Protein AF-A0AAU4EWD1-F1 (afdb_monomer)

pLDDT: mean 80.78, std 15.94, range [33.31, 97.19]

Sequence (149 aa):
MTQPQQRRSLSKVDSGNLFRHPAKRTRTALTYLAVATMGTDAERAAYRRGVNRAHAQVHSAPDSPVTYDAIAAAPARRFHRFVTTGFLPPHFRAEMHLTWTSADQRRFDALLRGVGAVVRLSPGPLRRFPCNLCLWDLRRRLRTGRRPF

Mean predicted aligned error: 10.11 Å

Foldseek 3Di:
DDDDDPPDQDPVDPVQDCVNCVVLNVLLVLLLVLCVVPNDPVLNVQNVVLVVVVVVSGDDDPDGDDDDDPDDDPVVVVVVCLQVLLPDDPVVCVVVVPDDDPVSNVVNVVVVVVVVVCVVPDDPCRVCVSSVVSVVVSVVCVVVVHGSD

Radius of gyration: 20.28 Å; Cα contacts (8 Å, |Δi|>4): 70; chains: 1; bounding box: 45×32×56 Å

Secondary structure (DSSP, 8-state):
-----------S-GGG-TTT-HHHHHHHHHHHHHHHHH--HHHHHHHHHHHHHHHTT----TT--------SSHHHHHHHHHHHHHHS-HHHHHHTT----HHHHHHHHHHHHHHHHHHHHS-HHHHHHHHHHHHHHHHHHHHTT----

Structure (mmCIF, N/CA/C/O backbone):
data_AF-A0AAU4EWD1-F1
#
_entry.id   AF-A0AAU4EWD1-F1
#
loop_
_atom_site.group_PDB
_atom_site.id
_atom_site.type_symbol
_atom_site.label_atom_id
_atom_site.label_alt_id
_atom_site.label_comp_id
_atom_site.label_asym_id
_atom_site.label_entity_id
_atom_site.label_seq_id
_atom_site.pdbx_PDB_ins_code
_atom_site.Cartn_x
_atom_site.Cartn_y
_atom_site.Cartn_z
_atom_site.occupancy
_atom_site.B_iso_or_equiv
_atom_site.auth_seq_id
_atom_site.auth_comp_id
_atom_site.auth_asym_id
_atom_site.auth_atom_id
_atom_site.pdbx_PDB_model_num
ATOM 1 N N . MET A 1 1 ? -25.621 18.299 -33.287 1.00 33.72 1 MET A N 1
ATOM 2 C CA . MET A 1 1 ? -25.303 16.854 -33.234 1.00 33.72 1 MET A CA 1
ATOM 3 C C . MET A 1 1 ? -24.771 16.538 -31.847 1.00 33.72 1 MET A C 1
ATOM 5 O O . MET A 1 1 ? -23.720 17.027 -31.461 1.00 33.72 1 MET A O 1
ATOM 9 N N . THR A 1 2 ? -25.584 15.841 -31.066 1.00 39.09 2 THR A N 1
ATOM 10 C CA . THR A 1 2 ? -25.462 15.621 -29.621 1.00 39.09 2 THR A CA 1
ATOM 11 C C . THR A 1 2 ? -24.599 14.382 -29.375 1.00 39.09 2 THR A C 1
ATOM 13 O O . THR A 1 2 ? -25.032 13.280 -29.699 1.00 39.09 2 THR A O 1
ATOM 16 N N . GLN A 1 3 ? -23.379 14.528 -28.843 1.00 33.31 3 GLN A N 1
ATOM 17 C CA . GLN A 1 3 ? -22.598 13.370 -28.384 1.00 33.31 3 GLN A CA 1
ATOM 18 C C . GLN A 1 3 ? -23.013 12.970 -26.955 1.00 33.31 3 GLN A C 1
ATOM 20 O O . GLN A 1 3 ? -23.328 13.840 -26.139 1.00 33.31 3 GLN A O 1
ATOM 25 N N . PRO A 1 4 ? -23.078 11.662 -26.656 1.00 41.69 4 PRO A N 1
ATOM 26 C CA . PRO A 1 4 ? -23.921 11.125 -25.602 1.00 41.69 4 PRO A CA 1
ATOM 27 C C . PRO A 1 4 ? -23.280 11.211 -24.212 1.00 41.69 4 PRO A C 1
ATOM 29 O O . PRO A 1 4 ? -22.106 10.916 -24.011 1.00 41.69 4 PRO A O 1
ATOM 32 N N . GLN A 1 5 ? -24.133 11.579 -23.255 1.00 40.25 5 GLN A N 1
ATOM 33 C CA . GLN A 1 5 ? -24.067 11.343 -21.811 1.00 40.25 5 GLN A CA 1
ATOM 34 C C . GLN A 1 5 ? -22.997 10.334 -21.361 1.00 40.25 5 GLN A C 1
ATOM 36 O O . GLN A 1 5 ? -23.161 9.117 -21.455 1.00 40.25 5 GLN A O 1
ATOM 41 N N . GLN A 1 6 ? -21.937 10.873 -20.766 1.00 40.31 6 GLN A N 1
ATOM 42 C CA . GLN A 1 6 ? -20.916 10.161 -20.010 1.00 40.31 6 GLN A CA 1
ATOM 43 C C . GLN A 1 6 ? -21.565 9.500 -18.773 1.00 40.31 6 GLN A C 1
ATOM 45 O O . GLN A 1 6 ? -21.585 10.063 -17.675 1.00 40.31 6 GLN A O 1
ATOM 50 N N . ARG A 1 7 ? -22.159 8.310 -18.956 1.00 42.59 7 ARG A N 1
ATOM 51 C CA . ARG A 1 7 ? -22.724 7.474 -17.883 1.00 42.59 7 ARG A CA 1
ATOM 52 C C . ARG A 1 7 ? -21.594 7.008 -16.964 1.00 42.59 7 ARG A C 1
ATOM 54 O O . ARG A 1 7 ? -20.939 6.002 -17.209 1.00 42.59 7 ARG A O 1
ATOM 61 N N . ARG A 1 8 ? -21.361 7.784 -15.902 1.00 45.78 8 ARG A N 1
ATOM 62 C CA . ARG A 1 8 ? -20.494 7.442 -14.766 1.00 45.78 8 ARG A CA 1
ATOM 63 C C . ARG A 1 8 ? -20.860 6.047 -14.254 1.00 45.78 8 ARG A C 1
ATOM 65 O O . ARG A 1 8 ? -22.038 5.781 -14.037 1.00 45.78 8 ARG A O 1
ATOM 72 N N . SER A 1 9 ? -19.867 5.186 -14.050 1.00 44.47 9 SER A N 1
ATOM 73 C CA . SER A 1 9 ? -20.033 3.819 -13.545 1.00 44.47 9 SER A CA 1
ATOM 74 C C . SER A 1 9 ? -20.894 3.785 -12.270 1.00 44.47 9 SER A C 1
ATOM 76 O O . SER A 1 9 ? -20.494 4.225 -11.189 1.00 44.47 9 SER A O 1
ATOM 78 N N . LEU A 1 10 ? -22.131 3.302 -12.403 1.00 48.81 10 LEU A N 1
ATOM 79 C CA . LEU A 1 10 ? -23.102 3.231 -11.312 1.00 48.81 10 LEU A CA 1
ATOM 80 C C . LEU A 1 10 ? -22.820 1.988 -10.456 1.00 48.81 10 LEU A C 1
ATOM 82 O O . LEU A 1 10 ? -23.478 0.959 -10.583 1.00 48.81 10 LEU A O 1
ATOM 86 N N . SER A 1 11 ? -21.844 2.078 -9.548 1.00 54.06 11 SER A N 1
ATOM 87 C CA . SER A 1 11 ? -21.864 1.226 -8.352 1.00 54.06 11 SER A CA 1
ATOM 88 C C . SER A 1 11 ? -23.172 1.508 -7.608 1.00 54.06 11 SER A C 1
ATOM 90 O O . SER A 1 11 ? -23.405 2.652 -7.215 1.00 54.06 11 SER A O 1
ATOM 92 N N . LYS A 1 12 ? -24.011 0.484 -7.388 1.00 61.00 12 LYS A N 1
ATOM 93 C CA . LYS A 1 12 ? -25.276 0.609 -6.630 1.00 61.00 12 LYS A CA 1
ATOM 94 C C . LYS A 1 12 ? -25.067 1.167 -5.215 1.00 61.00 12 LYS A C 1
ATOM 96 O O . LYS A 1 12 ? -25.984 1.731 -4.628 1.00 61.00 12 LYS A O 1
ATOM 101 N N . VAL A 1 13 ? -23.854 1.038 -4.671 1.00 62.59 13 VAL A N 1
ATOM 102 C CA . VAL A 1 13 ? -23.484 1.544 -3.346 1.00 62.59 13 VAL A CA 1
ATOM 103 C C . VAL A 1 13 ? -22.702 2.849 -3.493 1.00 62.59 13 VAL A C 1
ATOM 105 O O . VAL A 1 13 ? -21.479 2.839 -3.659 1.00 62.59 13 VAL A O 1
ATOM 108 N N . ASP A 1 14 ? -23.402 3.982 -3.388 1.00 68.31 14 ASP A N 1
ATOM 109 C CA . ASP A 1 14 ? -22.794 5.319 -3.482 1.00 68.31 14 ASP A CA 1
ATOM 110 C C . ASP A 1 14 ? -21.770 5.554 -2.360 1.00 68.31 14 ASP A C 1
ATOM 112 O O . ASP A 1 14 ? -20.646 5.991 -2.594 1.00 68.31 14 ASP A O 1
ATOM 116 N N . SER A 1 15 ? -22.103 5.107 -1.142 1.00 71.44 15 SER A N 1
ATOM 117 C CA . SER A 1 15 ? -21.253 5.262 0.047 1.00 71.44 15 SER A CA 1
ATOM 118 C C . SER A 1 15 ? -19.919 4.493 -0.012 1.00 71.44 15 SER A C 1
ATOM 120 O O . SER A 1 15 ? -18.998 4.788 0.759 1.00 71.44 15 SER A O 1
ATOM 122 N N . GLY A 1 16 ? -19.829 3.503 -0.909 1.00 66.25 16 GLY A N 1
ATOM 123 C CA . GLY A 1 16 ? -18.647 2.692 -1.198 1.00 66.25 16 GLY A CA 1
ATOM 124 C C . GLY A 1 16 ? -17.883 3.161 -2.440 1.00 66.25 16 GLY A C 1
ATOM 125 O O . GLY A 1 16 ? -16.866 2.567 -2.803 1.00 66.25 16 GLY A O 1
ATOM 126 N N . ASN A 1 17 ? -18.328 4.226 -3.103 1.00 71.31 17 ASN A N 1
ATOM 127 C CA . ASN A 1 17 ? -17.658 4.742 -4.284 1.00 71.31 17 ASN A CA 1
ATOM 128 C C . ASN A 1 17 ? -16.363 5.481 -3.892 1.00 71.31 17 ASN A C 1
ATOM 130 O O . ASN A 1 17 ? -16.390 6.460 -3.143 1.00 71.31 17 ASN A O 1
ATOM 134 N N . LEU A 1 18 ? -15.219 5.006 -4.400 1.00 68.56 18 LEU A N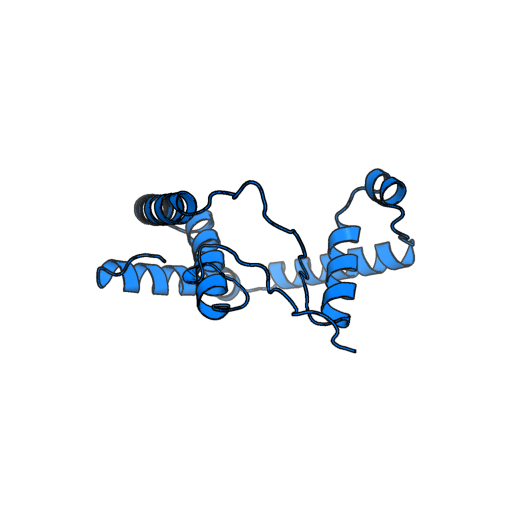 1
ATOM 135 C CA . LEU A 1 18 ? -13.901 5.603 -4.143 1.00 68.56 18 LEU A CA 1
ATOM 136 C C . LEU A 1 18 ? -13.815 7.051 -4.630 1.00 68.56 18 LEU A C 1
ATOM 138 O O . LEU A 1 18 ? -13.247 7.889 -3.937 1.00 68.56 18 LEU A O 1
ATOM 142 N N . PHE A 1 19 ? -14.411 7.351 -5.782 1.00 72.75 19 PHE A N 1
ATOM 143 C CA . PHE A 1 19 ? -14.328 8.673 -6.396 1.00 72.75 19 PHE A CA 1
ATOM 144 C C . PHE A 1 19 ? -15.216 9.705 -5.697 1.00 72.75 19 PHE A C 1
ATOM 146 O O . PHE A 1 19 ? -14.897 10.890 -5.718 1.00 72.75 19 PHE A O 1
ATOM 153 N N . ARG A 1 20 ? -16.307 9.274 -5.044 1.00 73.56 20 ARG A N 1
ATOM 154 C CA . ARG A 1 20 ? -17.174 10.178 -4.266 1.00 73.56 20 ARG A CA 1
ATOM 155 C C . ARG A 1 20 ? -16.733 10.345 -2.820 1.00 73.56 20 ARG A C 1
ATOM 157 O O . ARG A 1 20 ? -16.878 11.425 -2.256 1.00 73.56 20 ARG A O 1
ATOM 164 N N . HIS A 1 21 ? -16.180 9.297 -2.214 1.00 80.88 21 HIS A N 1
ATOM 165 C CA . HIS A 1 21 ? -15.781 9.317 -0.807 1.00 80.88 21 HIS A CA 1
ATOM 166 C C . HIS A 1 21 ? -14.320 8.893 -0.600 1.00 80.88 21 HIS A C 1
ATOM 168 O O . HIS A 1 21 ? -14.058 7.963 0.173 1.00 80.88 21 HIS A O 1
ATOM 174 N N . PRO A 1 22 ? -13.346 9.578 -1.231 1.00 78.56 22 PRO A N 1
ATOM 175 C CA . PRO A 1 22 ? -11.944 9.166 -1.205 1.00 78.56 22 PRO A CA 1
ATOM 176 C C . PRO A 1 22 ? -11.387 9.128 0.221 1.00 78.56 22 PRO A C 1
ATOM 178 O O . PRO A 1 22 ? -10.786 8.136 0.618 1.00 78.56 22 PRO A O 1
ATOM 181 N N . ALA A 1 23 ? -11.684 10.135 1.049 1.00 83.50 23 ALA A N 1
ATOM 182 C CA . ALA A 1 23 ? -11.232 10.171 2.441 1.00 83.50 23 ALA A CA 1
ATOM 183 C C . ALA A 1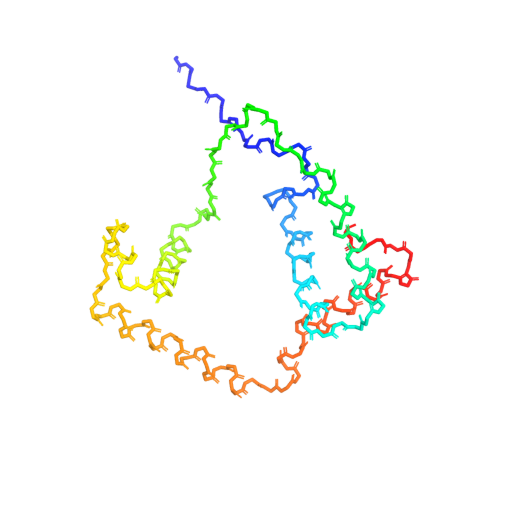 23 ? -11.787 9.002 3.277 1.00 83.50 23 ALA A C 1
ATOM 185 O O . ALA A 1 23 ? -11.044 8.334 4.001 1.00 83.50 23 ALA A O 1
ATOM 186 N N . LYS A 1 24 ? -13.092 8.706 3.148 1.00 81.62 24 LYS A N 1
ATOM 187 C CA . LYS A 1 24 ? -13.719 7.567 3.838 1.00 81.62 24 LYS A CA 1
ATOM 188 C C . LYS A 1 24 ? -13.076 6.256 3.392 1.00 81.62 24 LYS A C 1
ATOM 190 O O . LYS A 1 24 ? -12.771 5.420 4.239 1.00 81.62 24 LYS A O 1
ATOM 195 N N . ARG A 1 25 ? -12.861 6.091 2.084 1.00 84.06 25 ARG A N 1
ATOM 196 C CA . ARG A 1 25 ? -12.370 4.846 1.487 1.00 84.06 25 ARG A CA 1
ATOM 197 C C . ARG A 1 25 ? -10.906 4.590 1.817 1.00 84.06 25 ARG A C 1
ATOM 199 O O . ARG A 1 25 ? -10.603 3.492 2.283 1.00 84.06 25 ARG A O 1
ATOM 206 N N . THR A 1 26 ? -10.052 5.606 1.726 1.00 84.44 26 THR A N 1
ATOM 207 C CA . THR A 1 26 ? -8.656 5.539 2.179 1.00 84.44 26 THR A CA 1
ATOM 208 C C . THR A 1 26 ? -8.573 5.166 3.658 1.00 84.44 26 THR A C 1
ATOM 210 O O . THR A 1 26 ? -7.881 4.211 4.004 1.00 84.44 26 THR A O 1
ATOM 213 N N . ARG A 1 27 ? -9.352 5.823 4.534 1.00 88.56 27 ARG A N 1
ATOM 214 C CA . ARG A 1 27 ? -9.396 5.491 5.970 1.00 88.56 27 ARG A CA 1
ATOM 215 C C . ARG A 1 27 ? -9.769 4.029 6.206 1.00 88.56 27 ARG A C 1
ATOM 217 O O . ARG A 1 27 ? -9.081 3.338 6.951 1.00 88.56 27 ARG A O 1
ATOM 224 N N . THR A 1 28 ? -10.857 3.552 5.600 1.00 87.56 28 THR A N 1
ATOM 225 C CA . THR A 1 28 ? -11.339 2.179 5.828 1.00 87.56 28 THR A CA 1
ATOM 226 C C . THR A 1 28 ? -10.377 1.123 5.287 1.00 87.56 28 THR A C 1
ATOM 228 O O . THR A 1 28 ? -10.170 0.105 5.936 1.00 87.56 28 THR A O 1
ATOM 231 N N . ALA A 1 29 ? -9.731 1.378 4.146 1.00 87.25 29 ALA A N 1
ATOM 232 C CA . ALA A 1 29 ? -8.741 0.463 3.588 1.00 87.25 29 ALA A CA 1
ATOM 233 C C . ALA A 1 29 ? -7.481 0.386 4.467 1.00 87.25 29 ALA A C 1
ATOM 235 O O . ALA A 1 29 ? -7.050 -0.703 4.837 1.00 87.25 29 ALA A O 1
ATOM 236 N N . LEU A 1 30 ? -6.929 1.533 4.877 1.00 90.62 30 LEU A N 1
ATOM 237 C CA . LEU A 1 30 ? -5.754 1.568 5.753 1.00 90.62 30 LEU A CA 1
ATOM 238 C C . LEU A 1 30 ? -6.044 0.978 7.136 1.00 90.62 30 LEU A C 1
ATOM 240 O O . LEU A 1 30 ? -5.206 0.278 7.698 1.00 90.62 30 LEU A O 1
ATOM 244 N N . THR A 1 31 ? -7.250 1.197 7.662 1.00 89.38 31 THR A N 1
ATOM 245 C CA . THR A 1 31 ? -7.654 0.615 8.948 1.00 89.38 31 THR A CA 1
ATOM 246 C C . THR A 1 31 ? -7.790 -0.903 8.861 1.00 89.38 31 THR A C 1
ATOM 248 O O . THR A 1 31 ? -7.384 -1.587 9.795 1.00 89.38 31 THR A O 1
ATOM 251 N N . TYR A 1 32 ? -8.288 -1.450 7.744 1.00 89.75 32 TYR A N 1
ATOM 252 C CA . TYR A 1 32 ? -8.288 -2.899 7.523 1.00 89.75 32 TYR A CA 1
ATOM 253 C C . TYR A 1 32 ? -6.870 -3.477 7.616 1.00 89.75 32 TYR A C 1
ATOM 255 O O . TYR A 1 32 ? -6.644 -4.428 8.362 1.00 89.75 32 TYR A O 1
ATOM 263 N N . LEU A 1 33 ? -5.911 -2.862 6.915 1.00 91.38 33 LEU A N 1
ATOM 264 C CA . LEU A 1 33 ? -4.512 -3.292 6.937 1.00 91.38 33 LEU A CA 1
ATOM 265 C C . LEU A 1 33 ? -3.915 -3.196 8.345 1.00 91.38 33 LEU A C 1
ATOM 267 O O . LEU A 1 33 ? -3.305 -4.153 8.808 1.00 91.38 33 LEU A O 1
ATOM 271 N N . ALA A 1 34 ? -4.145 -2.087 9.053 1.00 91.88 34 ALA A N 1
ATOM 272 C CA . ALA A 1 34 ? -3.655 -1.895 10.416 1.00 91.88 34 ALA A CA 1
ATOM 273 C C . ALA A 1 34 ? -4.217 -2.933 11.406 1.00 91.88 34 ALA A C 1
ATOM 275 O O . ALA A 1 34 ? -3.494 -3.423 12.271 1.00 91.88 34 ALA A O 1
ATOM 276 N N . VAL A 1 35 ? -5.496 -3.300 11.279 1.00 91.81 35 VAL A N 1
ATOM 277 C CA . VAL A 1 35 ? -6.118 -4.345 12.110 1.00 91.81 35 VAL A CA 1
ATOM 278 C C . VAL A 1 35 ? -5.574 -5.731 11.760 1.00 91.81 35 VAL A C 1
ATOM 280 O O . VAL A 1 35 ? -5.323 -6.535 12.659 1.00 91.81 35 VAL A O 1
ATOM 283 N N . ALA A 1 36 ? -5.368 -6.016 10.473 1.00 90.31 36 ALA A N 1
ATOM 284 C CA . ALA A 1 36 ? -4.811 -7.288 10.028 1.00 90.31 36 ALA A CA 1
ATOM 285 C C . ALA A 1 36 ? -3.379 -7.496 10.550 1.00 90.31 36 ALA A C 1
ATOM 287 O O . ALA A 1 36 ? -3.053 -8.583 11.021 1.00 90.31 36 ALA A O 1
ATOM 288 N N . THR A 1 37 ? -2.550 -6.449 10.533 1.00 88.31 37 THR A N 1
ATOM 289 C CA . THR A 1 37 ? -1.141 -6.530 10.941 1.00 88.31 37 THR A CA 1
ATOM 290 C C . THR A 1 37 ? -0.930 -6.389 12.447 1.00 88.31 37 THR A C 1
ATOM 292 O O . THR A 1 37 ? -0.075 -7.073 13.001 1.00 88.31 37 THR A O 1
ATOM 295 N N . MET A 1 38 ? -1.685 -5.513 13.120 1.00 90.81 38 MET A N 1
ATOM 296 C CA . MET A 1 38 ? -1.396 -5.074 14.496 1.00 90.81 38 MET A CA 1
ATOM 297 C C . MET A 1 38 ? -2.617 -5.060 15.433 1.00 90.81 38 MET A C 1
ATOM 299 O O . MET A 1 38 ? -2.487 -4.658 16.589 1.00 90.81 38 MET A O 1
ATOM 303 N N . GLY A 1 39 ? -3.801 -5.457 14.961 1.00 88.75 39 GLY A N 1
ATOM 304 C CA . GLY A 1 39 ? -5.019 -5.474 15.774 1.00 88.75 39 GLY A CA 1
ATOM 305 C C . GLY A 1 39 ? -5.093 -6.660 16.739 1.00 88.75 39 GLY A C 1
ATOM 306 O O . GLY A 1 39 ? -4.537 -7.727 16.475 1.00 88.75 39 GLY A O 1
ATOM 307 N N . THR A 1 40 ? -5.832 -6.489 17.835 1.00 92.94 40 THR A N 1
ATOM 308 C CA . THR A 1 40 ? -6.199 -7.588 18.745 1.00 92.94 40 THR A CA 1
ATOM 309 C C . THR A 1 40 ? -7.256 -8.498 18.117 1.00 92.94 40 THR A C 1
ATOM 311 O O . THR A 1 40 ? -7.941 -8.113 17.166 1.00 92.94 40 THR A O 1
ATOM 314 N N . ASP A 1 41 ? -7.469 -9.695 18.665 1.00 92.06 41 ASP A N 1
ATOM 315 C CA . ASP A 1 41 ? -8.486 -10.613 18.132 1.00 92.06 41 ASP A CA 1
ATOM 316 C C . ASP A 1 41 ? -9.909 -10.049 18.238 1.00 92.06 41 ASP A C 1
ATOM 318 O O . ASP A 1 41 ? -10.717 -10.215 17.321 1.00 92.06 41 ASP A O 1
ATOM 322 N N . ALA A 1 42 ? -10.195 -9.282 19.294 1.00 90.25 42 ALA A N 1
ATOM 323 C CA . ALA A 1 42 ? -11.459 -8.564 19.436 1.00 90.25 42 ALA A CA 1
ATOM 324 C C . ALA A 1 42 ? -11.632 -7.476 18.358 1.00 90.25 42 ALA A C 1
ATOM 326 O O . ALA A 1 42 ? -12.705 -7.366 17.755 1.00 90.25 42 ALA A O 1
ATOM 327 N N . GLU A 1 43 ? -10.579 -6.701 18.072 1.00 91.38 43 GLU A N 1
ATOM 328 C CA . GLU A 1 43 ? -10.578 -5.682 17.013 1.00 91.38 43 GLU A CA 1
ATOM 329 C C . GLU A 1 43 ? -10.753 -6.323 15.632 1.00 91.38 43 GLU A C 1
ATOM 331 O O . GLU A 1 43 ? -11.597 -5.880 14.851 1.00 91.38 43 GLU A O 1
ATOM 336 N N . ARG A 1 44 ? -10.034 -7.418 15.356 1.00 92.62 44 ARG A N 1
ATOM 337 C CA . ARG A 1 44 ? -10.161 -8.209 14.123 1.00 92.62 44 ARG A CA 1
ATOM 338 C C . ARG A 1 44 ? -11.572 -8.756 13.952 1.00 92.62 44 ARG A C 1
ATOM 340 O O . ARG A 1 44 ? -12.145 -8.621 12.871 1.00 92.62 44 ARG A O 1
ATOM 347 N N . ALA A 1 45 ? -12.165 -9.324 15.002 1.00 90.50 45 ALA A N 1
ATOM 348 C CA . ALA A 1 45 ? -13.526 -9.850 14.961 1.00 90.50 45 ALA A CA 1
ATOM 349 C C . ALA A 1 45 ? -14.562 -8.739 14.718 1.00 90.50 45 ALA A C 1
ATOM 351 O O . ALA A 1 45 ? -15.462 -8.897 13.887 1.00 90.50 45 ALA A O 1
ATOM 352 N N . ALA A 1 46 ? -14.425 -7.594 15.394 1.00 88.06 46 ALA A N 1
ATOM 353 C CA . ALA A 1 46 ? -15.295 -6.437 15.193 1.00 88.06 46 ALA A CA 1
ATOM 354 C C . ALA A 1 46 ? -15.190 -5.882 13.766 1.00 88.06 46 ALA A C 1
ATOM 356 O O . ALA A 1 46 ? -16.211 -5.613 13.126 1.00 88.06 46 ALA A O 1
ATOM 357 N N . TYR A 1 47 ? -13.968 -5.763 13.245 1.00 89.06 47 TYR A N 1
ATOM 358 C CA . TYR A 1 47 ? -13.729 -5.277 11.892 1.00 89.06 47 TYR A CA 1
ATOM 359 C C . TYR A 1 47 ? -14.260 -6.257 10.840 1.00 89.06 47 TYR A C 1
ATOM 361 O O . TYR A 1 47 ? -14.958 -5.835 9.920 1.00 89.06 47 TYR A O 1
ATOM 369 N N . ARG A 1 48 ? -14.044 -7.569 11.025 1.00 88.94 48 ARG A N 1
ATOM 370 C CA . ARG A 1 48 ? -14.576 -8.636 10.159 1.00 88.94 48 ARG A CA 1
ATOM 371 C C . ARG A 1 48 ? -16.098 -8.580 10.052 1.00 88.94 48 ARG A C 1
ATOM 373 O O . ARG A 1 48 ? -16.625 -8.608 8.945 1.00 88.94 48 ARG A O 1
ATOM 380 N N . ARG A 1 49 ? -16.815 -8.415 11.172 1.00 88.88 49 ARG A N 1
ATOM 381 C CA . ARG A 1 49 ? -18.281 -8.235 11.158 1.00 88.88 49 ARG A CA 1
ATOM 382 C C . ARG A 1 49 ? -18.704 -7.007 10.348 1.00 88.88 49 ARG A C 1
ATOM 384 O O . ARG A 1 49 ? -19.677 -7.070 9.600 1.00 88.88 49 ARG A O 1
ATOM 391 N N . GLY A 1 50 ? -17.976 -5.897 10.481 1.00 87.25 50 GLY A N 1
ATOM 392 C CA . GLY A 1 50 ? -18.225 -4.684 9.701 1.00 87.25 50 GLY A CA 1
ATOM 393 C C . GLY A 1 50 ? -17.990 -4.881 8.199 1.00 87.25 50 GLY A C 1
ATOM 394 O O . GLY A 1 50 ? -18.836 -4.485 7.401 1.00 87.25 50 GLY A O 1
ATOM 395 N N . VAL A 1 51 ? -16.884 -5.536 7.831 1.00 86.50 51 VAL A N 1
ATOM 396 C CA . VAL A 1 51 ? -16.522 -5.850 6.440 1.00 86.50 51 VAL A CA 1
ATOM 397 C C . VAL A 1 51 ? -17.559 -6.772 5.809 1.00 86.50 51 VAL A C 1
ATOM 399 O O . VAL A 1 51 ? -18.033 -6.482 4.717 1.00 86.50 51 VAL A O 1
ATOM 402 N N . ASN A 1 52 ? -17.960 -7.842 6.499 1.00 86.69 52 ASN A N 1
ATOM 403 C CA . ASN A 1 52 ? -18.962 -8.782 5.992 1.00 86.69 52 ASN A CA 1
ATOM 404 C C . ASN A 1 52 ? -20.301 -8.084 5.729 1.00 86.69 52 ASN A C 1
ATOM 406 O O . ASN A 1 52 ? -20.910 -8.293 4.686 1.00 86.69 52 ASN A O 1
ATOM 410 N N . ARG A 1 53 ? -20.727 -7.186 6.629 1.00 85.06 53 ARG A N 1
ATOM 411 C CA . ARG A 1 53 ? -21.934 -6.375 6.422 1.00 85.06 53 ARG A CA 1
ATOM 412 C C . ARG A 1 53 ? -21.820 -5.459 5.201 1.00 85.06 53 ARG A C 1
ATOM 414 O O . ARG A 1 53 ? -22.808 -5.276 4.501 1.00 85.06 53 ARG A O 1
ATOM 421 N N . ALA A 1 54 ? -20.649 -4.869 4.965 1.00 82.44 54 ALA A N 1
ATOM 422 C CA . ALA A 1 54 ? -20.419 -4.025 3.795 1.00 82.44 54 ALA A CA 1
ATOM 423 C C . ALA A 1 54 ? -20.395 -4.847 2.493 1.00 82.44 54 ALA A C 1
ATOM 425 O O . ALA A 1 54 ? -21.002 -4.439 1.508 1.00 82.44 54 ALA A O 1
ATOM 426 N N . HIS A 1 55 ? -19.751 -6.019 2.494 1.00 81.44 55 HIS A N 1
ATOM 427 C CA . HIS A 1 55 ? -19.713 -6.914 1.333 1.00 81.44 55 HIS A CA 1
ATOM 428 C C . HIS A 1 55 ? -21.074 -7.526 0.998 1.00 81.44 55 HIS A C 1
ATOM 430 O O . HIS A 1 55 ? -21.354 -7.717 -0.178 1.00 81.44 55 HIS A O 1
ATOM 436 N N . ALA A 1 56 ? -21.951 -7.745 1.983 1.00 82.19 56 ALA A N 1
ATOM 437 C CA . ALA A 1 56 ? -23.317 -8.224 1.747 1.00 82.19 56 ALA A CA 1
ATOM 438 C C . ALA A 1 56 ? -24.164 -7.287 0.859 1.00 82.19 56 ALA A C 1
ATOM 440 O O . ALA A 1 56 ? -25.227 -7.675 0.397 1.00 82.19 56 ALA A O 1
ATOM 441 N N . GLN A 1 57 ? -23.722 -6.045 0.633 1.00 74.38 57 GLN A N 1
ATOM 442 C CA . GLN A 1 57 ? -24.401 -5.075 -0.235 1.00 74.38 57 GLN A CA 1
ATOM 443 C C . GLN A 1 57 ? -23.866 -5.084 -1.676 1.00 74.38 57 GLN A C 1
ATOM 445 O O . GLN A 1 57 ? -24.411 -4.395 -2.539 1.00 74.38 57 GLN A O 1
ATOM 450 N N . VAL A 1 58 ? -22.773 -5.806 -1.943 1.00 68.94 58 VAL A N 1
ATOM 451 C CA . VAL A 1 58 ? -22.075 -5.791 -3.231 1.00 68.94 58 VAL A CA 1
ATOM 452 C C . VAL A 1 58 ? -22.501 -7.010 -4.042 1.00 68.94 58 VAL A C 1
ATOM 454 O O . VAL A 1 58 ? -21.932 -8.090 -3.914 1.00 68.94 58 VAL A O 1
ATOM 457 N N . HIS A 1 59 ? -23.496 -6.809 -4.904 1.00 61.41 59 HIS A N 1
ATOM 458 C CA . HIS A 1 59 ? -23.935 -7.791 -5.892 1.00 61.41 59 HIS A CA 1
ATOM 459 C C . HIS A 1 59 ? -23.886 -7.187 -7.296 1.00 61.41 59 HIS A C 1
ATOM 461 O O . HIS A 1 59 ? -24.368 -6.070 -7.516 1.00 61.41 59 HIS A O 1
ATOM 467 N N . SER A 1 60 ? -23.314 -7.926 -8.247 1.00 58.03 60 SER A N 1
ATOM 468 C CA . SER A 1 60 ? -23.303 -7.542 -9.659 1.00 58.03 60 SER A CA 1
ATOM 469 C C . SER A 1 60 ? -24.713 -7.641 -10.238 1.00 58.03 60 SER A C 1
ATOM 471 O O . SER A 1 60 ? -25.403 -8.638 -10.034 1.00 58.03 60 SER A O 1
ATOM 473 N N . ALA A 1 61 ? -25.151 -6.608 -10.956 1.00 61.31 61 ALA A N 1
ATOM 474 C CA . ALA A 1 61 ? -26.309 -6.727 -11.836 1.00 61.31 61 ALA A CA 1
ATOM 475 C C . ALA A 1 61 ? -25.864 -7.349 -13.176 1.00 61.31 61 ALA A C 1
ATOM 477 O O . ALA A 1 61 ? -24.710 -7.133 -13.560 1.00 61.31 61 ALA A O 1
ATOM 478 N N . PRO A 1 62 ? -26.738 -8.086 -13.887 1.00 56.44 62 PRO A N 1
ATOM 479 C CA . PRO A 1 62 ? -26.398 -8.742 -15.155 1.00 56.44 62 PRO A CA 1
ATOM 480 C C . PRO A 1 62 ? -25.902 -7.796 -16.262 1.00 56.44 62 PRO A C 1
ATOM 482 O O . PRO A 1 62 ? -25.262 -8.242 -17.206 1.00 56.44 62 PRO A O 1
ATOM 485 N N . ASP A 1 63 ? -26.184 -6.498 -16.154 1.00 63.06 63 ASP A N 1
ATOM 486 C CA . ASP A 1 63 ? -26.036 -5.492 -17.207 1.00 63.06 63 ASP A CA 1
ATOM 487 C C . ASP A 1 63 ? -24.957 -4.432 -16.919 1.00 63.06 63 ASP A C 1
ATOM 489 O O . ASP A 1 63 ? -24.963 -3.365 -17.527 1.00 63.06 63 ASP A O 1
ATOM 493 N N . SER A 1 64 ? -24.028 -4.680 -15.988 1.00 53.78 64 SER A N 1
ATOM 494 C CA . SER A 1 64 ? -23.048 -3.663 -15.579 1.00 53.78 64 SER A CA 1
ATOM 495 C C . SER A 1 64 ? -22.040 -3.334 -16.700 1.00 53.78 64 SER A C 1
ATOM 497 O O . SER A 1 64 ? -21.219 -4.187 -17.046 1.00 53.78 64 SER A O 1
ATOM 499 N N . PRO A 1 65 ? -22.025 -2.100 -17.251 1.00 61.06 65 PRO A N 1
ATOM 500 C CA . PRO A 1 65 ? -21.047 -1.715 -18.259 1.00 61.06 65 PRO A CA 1
ATOM 501 C C . PRO A 1 65 ? -19.734 -1.334 -17.563 1.00 61.06 65 PRO A C 1
ATOM 503 O O . PRO A 1 65 ? -19.681 -0.383 -16.778 1.00 61.06 65 PRO A O 1
ATOM 506 N N . VAL A 1 66 ? -18.663 -2.083 -17.826 1.00 56.31 66 VAL A N 1
ATOM 507 C CA . VAL A 1 66 ? -17.354 -1.826 -17.213 1.00 56.31 66 VAL A CA 1
ATOM 508 C C . VAL A 1 66 ? -16.570 -0.835 -18.067 1.00 56.31 66 VAL A C 1
ATOM 510 O O . VAL A 1 66 ? -15.960 -1.197 -19.067 1.00 56.31 66 VAL A O 1
ATOM 513 N N . THR A 1 67 ? -16.515 0.416 -17.619 1.00 43.41 67 THR A N 1
ATOM 514 C CA . THR A 1 67 ? -15.396 1.314 -17.923 1.00 43.41 67 THR A CA 1
ATOM 515 C C . THR A 1 67 ? -14.757 1.756 -16.607 1.00 43.41 67 THR A C 1
ATOM 517 O O . THR A 1 67 ? -15.417 2.294 -15.713 1.00 43.41 67 THR A O 1
ATOM 520 N N . TYR A 1 68 ? -13.469 1.439 -16.446 1.00 54.84 68 TYR A N 1
ATOM 521 C CA . TYR A 1 68 ? -12.683 1.707 -15.241 1.00 54.84 68 TYR A CA 1
ATOM 522 C C . TYR A 1 68 ? -11.413 2.479 -15.599 1.00 54.84 68 TYR A C 1
ATOM 524 O O . TYR A 1 68 ? -10.471 1.919 -16.155 1.00 54.84 68 TYR A O 1
ATOM 532 N N . ASP A 1 69 ? -11.371 3.753 -15.210 1.00 54.59 69 ASP A N 1
ATOM 533 C CA . ASP A 1 69 ? -10.177 4.591 -15.297 1.00 54.59 69 ASP A CA 1
ATOM 534 C C . ASP A 1 69 ? -9.493 4.639 -13.924 1.00 54.59 69 ASP A C 1
ATOM 536 O O . ASP A 1 69 ? -9.767 5.495 -13.084 1.00 54.59 69 ASP A O 1
ATOM 540 N N . ALA A 1 70 ? -8.608 3.673 -13.672 1.00 55.81 70 ALA A N 1
ATOM 541 C CA . ALA A 1 70 ? -7.986 3.435 -12.366 1.00 55.81 70 ALA A CA 1
ATOM 542 C C . ALA A 1 70 ? -7.180 4.619 -11.801 1.00 55.81 70 ALA A C 1
ATOM 544 O O . ALA A 1 70 ? -6.942 4.703 -10.597 1.00 55.81 70 ALA A O 1
ATOM 545 N N . ILE A 1 71 ? -6.678 5.505 -12.667 1.00 57.66 71 ILE A N 1
ATOM 546 C CA . ILE A 1 71 ? -5.680 6.518 -12.311 1.00 57.66 71 ILE A CA 1
ATOM 547 C C . ILE A 1 71 ? -5.858 7.731 -13.233 1.00 57.66 71 ILE A C 1
ATOM 549 O O . ILE A 1 71 ? -5.582 7.651 -14.429 1.00 57.66 71 ILE A O 1
ATOM 553 N N . ALA A 1 72 ? -6.293 8.870 -12.692 1.00 55.78 72 ALA A N 1
ATOM 554 C CA . ALA A 1 72 ? -6.675 10.048 -13.481 1.00 55.78 72 ALA A CA 1
ATOM 555 C C . ALA A 1 72 ? -5.484 10.838 -14.068 1.00 55.78 72 ALA A C 1
ATOM 557 O O . ALA A 1 72 ? -5.599 11.414 -15.150 1.00 55.78 72 ALA A O 1
ATOM 558 N N . ALA A 1 73 ? -4.309 10.811 -13.427 1.00 66.38 73 ALA A N 1
ATOM 559 C CA . ALA A 1 73 ? -3.136 11.579 -13.857 1.00 66.38 73 ALA A CA 1
ATOM 560 C C . ALA A 1 73 ? -2.145 10.740 -14.688 1.00 66.38 73 ALA A C 1
ATOM 562 O O . ALA A 1 73 ? -1.721 9.661 -14.268 1.00 66.38 73 ALA A O 1
ATOM 563 N N . ALA A 1 74 ? -1.723 11.254 -15.851 1.00 70.44 74 ALA A N 1
ATOM 564 C CA . ALA A 1 74 ? -0.797 10.559 -16.754 1.00 70.44 74 ALA A CA 1
ATOM 565 C C . ALA A 1 74 ? 0.558 10.179 -16.110 1.00 70.44 74 ALA A C 1
ATOM 567 O O . ALA A 1 74 ? 1.006 9.052 -16.336 1.00 70.44 74 ALA A O 1
ATOM 568 N N . PRO A 1 75 ? 1.194 11.025 -15.273 1.00 79.44 75 PRO A N 1
ATOM 569 C CA . PRO A 1 75 ? 2.433 10.650 -14.587 1.00 79.44 75 PRO A CA 1
ATOM 570 C C . PRO A 1 75 ? 2.230 9.498 -13.594 1.00 79.44 75 PRO A C 1
ATOM 572 O O . PRO A 1 75 ? 2.990 8.532 -13.606 1.00 79.44 75 PRO A O 1
ATOM 575 N N . ALA A 1 76 ? 1.152 9.546 -12.804 1.00 78.06 76 ALA A N 1
ATOM 576 C CA . ALA A 1 76 ? 0.804 8.485 -11.861 1.00 78.06 76 ALA A CA 1
ATOM 577 C C . ALA A 1 76 ? 0.489 7.163 -12.581 1.00 78.06 76 ALA A C 1
ATOM 579 O O . ALA A 1 76 ? 0.912 6.105 -12.122 1.00 78.06 76 ALA A O 1
ATOM 580 N N . ARG A 1 77 ? -0.178 7.214 -13.747 1.00 81.31 77 ARG A N 1
ATOM 581 C CA . ARG A 1 77 ? -0.421 6.034 -14.600 1.00 81.31 77 ARG A CA 1
ATOM 582 C C . ARG A 1 77 ? 0.876 5.393 -15.062 1.00 81.31 77 ARG A C 1
ATOM 584 O O . ARG A 1 77 ? 1.033 4.181 -14.947 1.00 81.31 77 ARG A O 1
ATOM 591 N N . ARG A 1 78 ? 1.797 6.200 -15.596 1.00 86.50 78 ARG A N 1
ATOM 592 C CA . ARG A 1 78 ? 3.088 5.720 -16.112 1.00 86.50 78 ARG A CA 1
ATOM 593 C C . ARG A 1 78 ? 3.932 5.107 -15.000 1.00 86.50 78 ARG A C 1
ATOM 595 O O . ARG A 1 78 ? 4.447 4.010 -15.180 1.00 86.50 78 ARG A O 1
ATOM 602 N N . PHE A 1 79 ? 4.003 5.767 -13.846 1.00 89.19 79 PHE A N 1
ATOM 603 C CA . PHE A 1 79 ? 4.708 5.244 -12.679 1.00 89.19 79 PHE A CA 1
ATOM 604 C C . PHE A 1 79 ? 4.082 3.945 -12.162 1.00 89.19 79 PHE A C 1
ATOM 606 O O . PHE A 1 79 ? 4.783 2.955 -11.981 1.00 89.19 79 PHE A O 1
ATOM 613 N N . HIS A 1 80 ? 2.758 3.909 -11.993 1.00 86.31 80 HIS A N 1
ATOM 614 C CA . HIS A 1 80 ? 2.054 2.698 -11.581 1.00 86.31 80 HIS A CA 1
ATOM 615 C C . HIS A 1 80 ? 2.294 1.543 -12.557 1.00 86.31 80 HIS A C 1
ATOM 617 O O . HIS A 1 80 ? 2.625 0.442 -12.124 1.00 86.31 80 HIS A O 1
ATOM 623 N N . ARG A 1 81 ? 2.182 1.782 -13.873 1.00 89.25 81 ARG A N 1
ATOM 624 C CA . ARG A 1 81 ? 2.474 0.776 -14.905 1.00 89.25 81 ARG A CA 1
ATOM 625 C C . ARG A 1 81 ? 3.916 0.283 -14.810 1.00 89.25 81 ARG A C 1
ATOM 627 O O . ARG A 1 81 ? 4.128 -0.920 -14.873 1.00 89.25 81 ARG A O 1
ATOM 634 N N . PHE A 1 82 ? 4.885 1.177 -14.624 1.00 94.19 82 PHE A N 1
ATOM 635 C CA . PHE A 1 82 ? 6.287 0.803 -14.432 1.00 94.19 82 PHE A CA 1
ATOM 636 C C . PHE A 1 82 ? 6.471 -0.116 -13.217 1.00 94.19 82 PHE A C 1
ATOM 638 O O . PHE A 1 82 ? 7.016 -1.208 -13.354 1.00 94.19 82 PHE A O 1
ATOM 645 N N . VAL A 1 83 ? 5.965 0.287 -12.047 1.00 93.44 83 VAL A N 1
ATOM 646 C CA . VAL A 1 83 ? 6.105 -0.487 -10.804 1.00 93.44 83 VAL A CA 1
ATOM 647 C C . VAL A 1 83 ? 5.405 -1.842 -10.914 1.00 93.44 83 VAL A C 1
ATOM 649 O O . VAL A 1 83 ? 5.998 -2.864 -10.586 1.00 93.44 83 VAL A O 1
ATOM 652 N N . THR A 1 84 ? 4.166 -1.870 -11.411 1.00 91.31 84 THR A N 1
ATOM 653 C CA . THR A 1 84 ? 3.389 -3.115 -11.554 1.00 91.31 84 THR A CA 1
ATOM 654 C C . THR A 1 84 ? 3.988 -4.063 -12.587 1.00 91.31 84 THR A C 1
ATOM 656 O O . THR A 1 84 ? 4.066 -5.260 -12.330 1.00 91.31 84 THR A O 1
ATOM 659 N N . THR A 1 85 ? 4.500 -3.541 -13.706 1.00 93.06 85 THR A N 1
ATOM 660 C CA . THR A 1 85 ? 5.232 -4.352 -14.693 1.00 93.06 85 THR A CA 1
ATOM 661 C C . THR A 1 85 ? 6.524 -4.908 -14.089 1.00 93.06 85 THR A C 1
ATOM 663 O O . THR A 1 85 ? 6.828 -6.078 -14.296 1.00 93.06 85 THR A O 1
ATOM 666 N N . GLY A 1 86 ? 7.249 -4.126 -13.280 1.00 93.19 86 GLY A N 1
ATOM 667 C CA . GLY A 1 86 ? 8.484 -4.554 -12.611 1.00 93.19 86 GLY A CA 1
ATOM 668 C C . GLY A 1 86 ? 8.318 -5.726 -11.633 1.00 93.19 86 GLY A C 1
ATOM 669 O O . GLY A 1 86 ? 9.252 -6.506 -11.456 1.00 93.19 86 GLY A O 1
ATOM 670 N N . PHE A 1 87 ? 7.126 -5.920 -11.060 1.00 94.75 87 PHE A N 1
ATOM 671 C CA . PHE A 1 87 ? 6.805 -7.097 -10.237 1.00 94.75 87 PHE A CA 1
ATOM 672 C C . PHE A 1 87 ? 6.276 -8.293 -11.039 1.00 94.75 87 PHE A C 1
ATOM 674 O O . PHE A 1 87 ? 6.220 -9.403 -10.513 1.00 94.75 87 PHE A O 1
ATOM 681 N N . LEU A 1 88 ? 5.897 -8.090 -12.301 1.00 94.44 88 LEU A N 1
ATOM 682 C CA . LEU A 1 88 ? 5.376 -9.150 -13.156 1.00 94.44 88 LEU A CA 1
ATOM 683 C C . LEU A 1 88 ? 6.521 -10.070 -13.625 1.00 94.44 88 LEU A C 1
ATOM 685 O O . LEU A 1 88 ? 7.543 -9.547 -14.063 1.00 94.44 88 LEU A O 1
ATOM 689 N N . PRO A 1 89 ? 6.404 -11.406 -13.570 1.00 92.75 89 PRO A N 1
ATOM 690 C CA . PRO A 1 89 ? 7.421 -12.308 -14.115 1.00 92.75 89 PRO A CA 1
ATOM 691 C C . PRO A 1 89 ? 7.704 -12.089 -15.619 1.00 92.75 89 PRO A C 1
ATOM 693 O O . PRO A 1 89 ? 6.799 -11.683 -16.352 1.00 92.75 89 PRO A O 1
ATOM 696 N N . PRO A 1 90 ? 8.922 -12.388 -16.122 1.00 91.31 90 PRO A N 1
ATOM 697 C CA . PRO A 1 90 ? 9.304 -12.096 -17.510 1.00 91.31 90 PRO A CA 1
ATOM 698 C C . PRO A 1 90 ? 8.400 -12.723 -18.578 1.00 91.31 90 PRO A C 1
ATOM 700 O O . PRO A 1 90 ? 8.097 -12.063 -19.568 1.00 91.31 90 PRO A O 1
ATOM 703 N N . HIS A 1 91 ? 7.937 -13.960 -18.367 1.00 91.81 9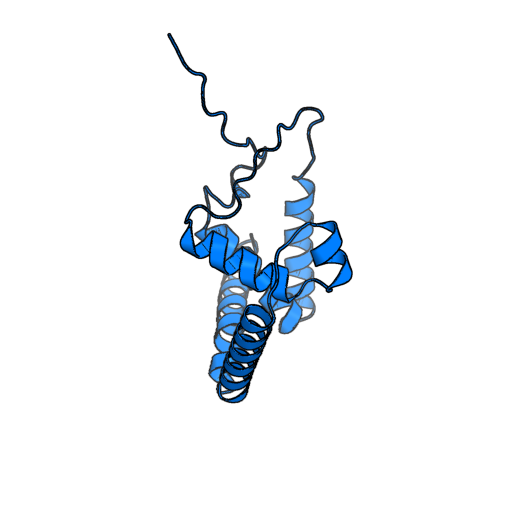1 HIS A N 1
ATOM 704 C CA . HIS A 1 91 ? 7.061 -14.655 -19.317 1.00 91.81 91 HIS A CA 1
ATOM 705 C C . HIS A 1 91 ? 5.713 -13.936 -19.473 1.00 91.81 91 HIS A C 1
ATOM 707 O O . HIS A 1 91 ? 5.310 -13.633 -20.591 1.00 91.81 91 HIS A O 1
ATOM 713 N N . PHE A 1 92 ? 5.090 -13.521 -18.366 1.00 93.50 92 PHE A N 1
ATOM 714 C CA . PHE A 1 92 ? 3.858 -12.734 -18.407 1.00 93.50 92 PHE A CA 1
ATOM 715 C C . PHE A 1 92 ? 4.060 -11.358 -19.054 1.00 93.50 92 PHE A C 1
ATOM 717 O O . PHE A 1 92 ? 3.174 -10.872 -19.749 1.00 93.50 92 PHE A O 1
ATOM 724 N N . ARG A 1 93 ? 5.222 -10.710 -18.876 1.00 93.69 93 ARG A N 1
ATOM 725 C CA . ARG A 1 93 ? 5.513 -9.446 -19.584 1.00 93.69 93 ARG A CA 1
ATOM 726 C C . ARG A 1 93 ? 5.549 -9.650 -21.095 1.00 93.69 93 ARG A C 1
ATOM 728 O O . ARG A 1 93 ? 5.018 -8.812 -21.819 1.00 93.69 93 ARG A O 1
ATOM 735 N N . ALA A 1 94 ? 6.170 -10.739 -21.547 1.00 90.25 94 ALA A N 1
ATOM 736 C CA . ALA A 1 94 ? 6.263 -11.077 -22.961 1.00 90.25 94 ALA A CA 1
ATOM 737 C C . ALA A 1 94 ? 4.878 -11.374 -23.557 1.00 90.25 94 ALA A C 1
ATOM 739 O O . ALA A 1 94 ? 4.531 -10.789 -24.581 1.00 90.25 94 ALA A O 1
ATOM 740 N N . GLU A 1 95 ? 4.068 -12.191 -22.876 1.00 91.62 95 GLU A N 1
ATOM 741 C CA . GLU A 1 95 ? 2.687 -12.507 -23.276 1.00 91.62 95 GLU A CA 1
ATOM 742 C C . GLU A 1 95 ? 1.790 -11.265 -23.321 1.00 91.62 95 GLU A C 1
ATOM 744 O O . GLU A 1 95 ? 0.994 -11.092 -24.237 1.00 91.62 95 GLU A O 1
ATOM 749 N N . MET A 1 96 ? 1.945 -10.354 -22.359 1.00 92.62 96 MET A N 1
ATOM 750 C CA . MET A 1 96 ? 1.188 -9.099 -22.311 1.00 92.62 96 MET A CA 1
ATOM 751 C C . MET A 1 96 ? 1.761 -8.004 -23.228 1.00 92.62 96 MET A C 1
ATOM 753 O O . MET A 1 96 ? 1.310 -6.857 -23.162 1.00 92.62 96 MET A O 1
ATOM 757 N N . HIS A 1 97 ? 2.771 -8.321 -24.048 1.00 90.56 97 HIS A N 1
ATOM 758 C CA . HIS A 1 97 ? 3.466 -7.384 -24.937 1.00 90.56 97 HIS A CA 1
ATOM 759 C C . HIS A 1 97 ? 3.960 -6.109 -24.221 1.00 90.56 97 HIS A C 1
ATOM 761 O O . HIS A 1 97 ? 3.912 -4.993 -24.747 1.00 90.56 97 HIS A O 1
ATOM 767 N N . LEU A 1 98 ? 4.436 -6.262 -22.983 1.00 91.06 98 LEU A N 1
ATOM 768 C CA . LEU A 1 98 ? 4.988 -5.179 -22.178 1.00 91.06 98 LEU A CA 1
ATOM 769 C C . LEU A 1 98 ? 6.492 -5.062 -22.435 1.00 91.06 98 LEU A C 1
ATOM 771 O O . LEU A 1 98 ? 7.283 -5.897 -22.002 1.00 91.06 98 LEU A O 1
ATOM 775 N N . THR A 1 99 ? 6.899 -3.987 -23.109 1.00 88.31 99 THR A N 1
ATOM 776 C CA . THR A 1 99 ? 8.315 -3.676 -23.339 1.00 88.31 99 THR A CA 1
ATOM 777 C C . THR A 1 99 ? 9.030 -3.419 -22.010 1.00 88.31 99 THR A C 1
ATOM 779 O O . THR A 1 99 ? 8.665 -2.487 -21.288 1.00 88.31 99 THR A O 1
ATOM 782 N N . TRP A 1 100 ? 10.057 -4.213 -21.700 1.00 94.56 100 TRP A N 1
ATOM 783 C CA . TRP A 1 100 ? 10.870 -4.064 -20.492 1.00 94.56 100 TRP A CA 1
ATOM 784 C C . TRP A 1 100 ? 12.353 -4.218 -20.818 1.00 94.56 100 TRP A C 1
ATOM 786 O O . TRP A 1 100 ? 12.794 -5.287 -21.236 1.00 94.56 100 TRP A O 1
ATOM 796 N N . THR A 1 101 ? 13.130 -3.152 -20.635 1.00 93.25 101 THR A N 1
ATOM 797 C CA . THR A 1 101 ? 14.559 -3.142 -20.976 1.00 93.25 101 THR A CA 1
ATOM 798 C C . THR A 1 101 ? 15.445 -3.437 -19.765 1.00 93.25 101 THR A C 1
ATOM 800 O O . THR A 1 101 ? 15.039 -3.289 -18.610 1.00 93.25 101 THR A O 1
ATOM 803 N N . SER A 1 102 ? 16.720 -3.758 -20.000 1.00 93.38 102 SER A N 1
ATOM 804 C CA . SER A 1 102 ? 17.715 -3.877 -18.922 1.00 93.38 102 SER A CA 1
ATOM 805 C C . SER A 1 102 ? 17.896 -2.567 -18.141 1.00 93.38 102 SER A C 1
ATOM 807 O O . SER A 1 102 ? 18.247 -2.589 -16.962 1.00 93.38 102 SER A O 1
ATOM 809 N N . ALA A 1 103 ? 17.653 -1.413 -18.774 1.00 94.19 103 ALA A N 1
ATOM 810 C CA . ALA A 1 103 ? 17.667 -0.121 -18.092 1.00 94.19 103 ALA A CA 1
ATOM 811 C C . ALA A 1 103 ? 16.482 0.022 -17.124 1.00 94.19 103 ALA A C 1
ATOM 813 O O . ALA A 1 103 ? 16.666 0.512 -16.009 1.00 94.19 103 ALA A O 1
ATOM 814 N N . ASP A 1 104 ? 15.296 -0.452 -17.512 1.00 94.25 104 ASP A N 1
ATOM 815 C CA . ASP A 1 104 ? 14.108 -0.466 -16.652 1.00 94.25 104 ASP A CA 1
ATOM 816 C C . ASP A 1 104 ? 14.298 -1.397 -15.458 1.00 94.25 104 ASP A C 1
ATOM 818 O O . ASP A 1 104 ? 13.987 -1.009 -14.332 1.00 94.25 104 ASP A O 1
ATOM 822 N N . GLN A 1 105 ? 14.927 -2.558 -15.672 1.00 95.69 105 GLN A N 1
ATOM 823 C CA . GLN A 1 105 ? 15.295 -3.462 -14.584 1.00 95.69 105 GLN A CA 1
ATOM 824 C C . GLN A 1 105 ? 16.238 -2.786 -13.579 1.00 95.69 105 GLN A C 1
ATOM 826 O O . GLN A 1 105 ? 15.948 -2.774 -12.388 1.00 95.69 105 GLN A O 1
ATOM 831 N N . ARG A 1 106 ? 17.312 -2.125 -14.040 1.00 96.19 106 ARG A N 1
ATOM 832 C CA . ARG A 1 106 ? 18.238 -1.409 -13.140 1.00 96.19 106 ARG A CA 1
ATOM 833 C C . ARG A 1 106 ? 17.552 -0.295 -12.350 1.00 96.19 106 ARG A C 1
ATOM 835 O O . ARG A 1 106 ? 17.842 -0.121 -11.166 1.00 96.19 106 ARG A O 1
ATOM 842 N N . ARG A 1 107 ? 16.656 0.460 -12.996 1.00 96.62 107 ARG A N 1
ATOM 843 C CA . ARG A 1 107 ? 15.8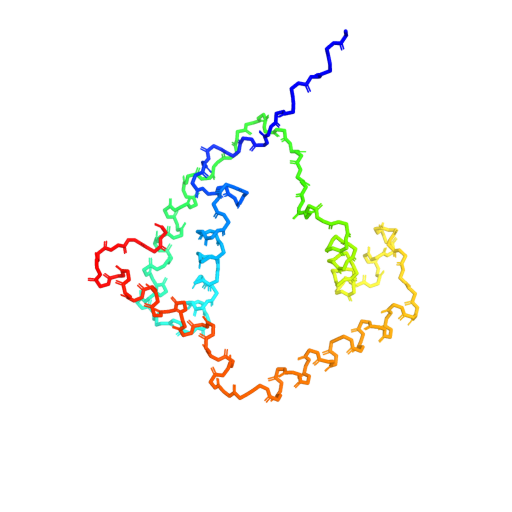54 1.510 -12.343 1.00 96.62 107 ARG A CA 1
ATOM 844 C C . ARG A 1 107 ? 14.920 0.916 -11.293 1.00 96.62 107 ARG A C 1
ATOM 846 O O . ARG A 1 107 ? 14.809 1.470 -10.204 1.00 96.62 107 ARG A O 1
ATOM 853 N N . PHE A 1 108 ? 14.281 -0.207 -11.604 1.00 96.44 108 PHE A N 1
ATOM 854 C CA . PHE A 1 108 ? 13.389 -0.907 -10.687 1.00 96.44 108 PHE A CA 1
ATOM 855 C C . PHE A 1 108 ? 14.150 -1.473 -9.484 1.00 96.44 108 PHE A C 1
ATOM 857 O O . PHE A 1 108 ? 13.760 -1.237 -8.343 1.00 96.44 108 PHE A O 1
ATOM 864 N N . ASP A 1 109 ? 15.298 -2.110 -9.710 1.00 96.56 109 ASP A N 1
ATOM 865 C CA . ASP A 1 109 ? 16.150 -2.619 -8.636 1.00 96.56 109 ASP A CA 1
ATOM 866 C C . ASP A 1 109 ? 16.660 -1.479 -7.744 1.00 96.56 109 ASP A C 1
ATOM 868 O O . ASP A 1 109 ? 16.691 -1.603 -6.521 1.00 96.56 109 ASP A O 1
ATOM 872 N N . ALA A 1 110 ? 17.036 -0.339 -8.336 1.00 97.19 110 ALA A N 1
ATOM 873 C CA . ALA A 1 110 ? 17.424 0.853 -7.587 1.00 97.19 110 ALA A CA 1
ATOM 874 C C . ALA A 1 110 ? 16.261 1.411 -6.75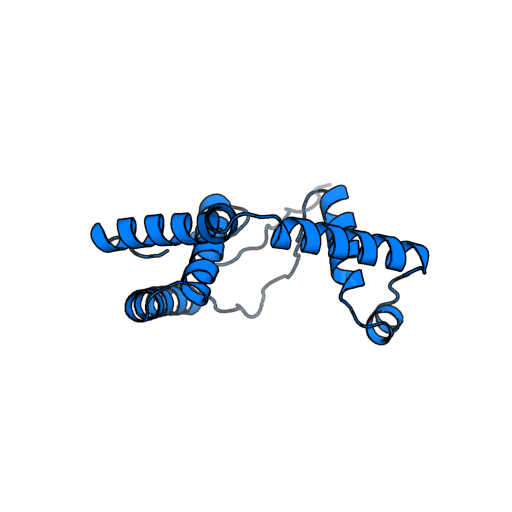0 1.00 97.19 110 ALA A C 1
ATOM 876 O O . ALA A 1 110 ? 16.466 1.737 -5.581 1.00 97.19 110 ALA A O 1
ATOM 877 N N . LEU A 1 111 ? 15.046 1.457 -7.309 1.00 96.31 111 LEU A N 1
ATOM 878 C CA . LEU A 1 111 ? 13.835 1.848 -6.588 1.00 96.31 111 LEU A CA 1
ATOM 879 C C . LEU A 1 111 ? 13.596 0.933 -5.380 1.00 96.31 111 LEU A C 1
ATOM 881 O O . LEU A 1 111 ? 13.446 1.427 -4.264 1.00 96.31 111 LEU A O 1
ATOM 885 N N . LEU A 1 112 ? 13.607 -0.389 -5.574 1.00 96.44 112 LEU A N 1
ATOM 886 C CA . LEU A 1 112 ? 13.396 -1.350 -4.487 1.00 96.44 112 LEU A CA 1
ATOM 887 C C . LEU A 1 112 ? 14.505 -1.290 -3.433 1.00 96.44 112 LEU A C 1
ATOM 889 O O . LEU A 1 112 ? 14.212 -1.367 -2.239 1.00 96.44 112 LEU A O 1
ATOM 893 N N . ARG A 1 113 ? 15.766 -1.092 -3.841 1.00 96.94 113 ARG A N 1
ATOM 894 C CA . ARG A 1 113 ? 16.878 -0.853 -2.907 1.00 96.94 113 ARG A CA 1
ATOM 895 C C . ARG A 1 113 ? 16.648 0.408 -2.077 1.00 96.94 113 ARG A C 1
ATOM 897 O O . ARG A 1 113 ? 16.815 0.352 -0.860 1.00 96.94 113 ARG A O 1
ATOM 904 N N 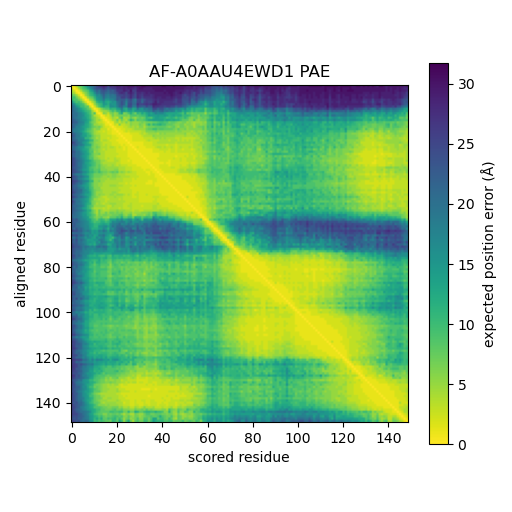. GLY A 1 114 ? 16.220 1.501 -2.709 1.00 96.62 114 GLY A N 1
ATOM 905 C CA . GLY A 1 114 ? 15.880 2.755 -2.036 1.00 96.62 114 GLY A CA 1
ATOM 906 C C . GLY A 1 114 ? 14.741 2.580 -1.031 1.00 96.62 114 GLY A C 1
ATOM 907 O O . GLY A 1 114 ? 14.897 2.926 0.138 1.00 96.62 114 GLY A O 1
ATOM 908 N N . VAL A 1 115 ? 13.636 1.951 -1.442 1.00 93.12 115 VAL A N 1
ATOM 909 C CA . VAL A 1 115 ? 12.507 1.627 -0.551 1.00 93.12 115 VAL A CA 1
ATOM 910 C C . VAL A 1 115 ? 12.970 0.756 0.619 1.00 93.12 115 VAL A C 1
ATOM 912 O O . VAL A 1 115 ? 12.661 1.052 1.771 1.00 93.12 115 VAL A O 1
ATOM 915 N N . GLY A 1 116 ? 13.762 -0.285 0.355 1.00 92.00 116 GLY A N 1
ATOM 916 C CA . GLY A 1 116 ? 14.308 -1.159 1.391 1.00 92.00 116 GLY A CA 1
ATOM 917 C C . GLY A 1 116 ? 15.233 -0.429 2.368 1.00 92.00 116 GLY A C 1
ATOM 918 O O . GLY A 1 116 ? 15.190 -0.701 3.566 1.00 92.00 116 GLY A O 1
ATOM 919 N N . ALA A 1 117 ? 16.049 0.513 1.890 1.00 94.44 117 ALA A N 1
ATOM 920 C CA . ALA A 1 117 ? 16.877 1.363 2.742 1.00 94.44 117 ALA A CA 1
ATOM 921 C C . ALA A 1 117 ? 16.013 2.266 3.631 1.00 94.44 117 ALA A C 1
ATOM 923 O O . ALA A 1 117 ? 16.218 2.289 4.841 1.00 94.44 117 ALA A O 1
ATOM 924 N N . VAL A 1 118 ? 14.989 2.918 3.070 1.00 90.81 118 VAL A N 1
ATOM 925 C CA . VAL A 1 118 ? 14.038 3.740 3.835 1.00 90.81 118 VAL A CA 1
ATOM 926 C C . VAL A 1 118 ? 13.347 2.915 4.917 1.00 90.81 118 VAL A C 1
ATOM 928 O O . VAL A 1 118 ? 13.316 3.327 6.074 1.00 90.81 118 VAL A O 1
ATOM 931 N N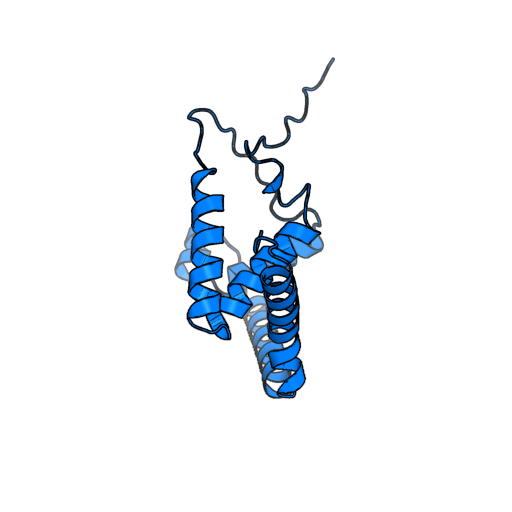 . VAL A 1 119 ? 12.834 1.728 4.585 1.00 86.38 119 VAL A N 1
ATOM 932 C CA . VAL A 1 119 ? 12.165 0.849 5.558 1.00 86.38 119 VAL A CA 1
ATOM 933 C C . VAL A 1 119 ? 13.125 0.407 6.666 1.00 86.38 119 VAL A C 1
ATOM 935 O O . VAL A 1 119 ? 12.736 0.381 7.835 1.00 86.38 119 VAL A O 1
ATOM 938 N N . ARG A 1 120 ? 14.383 0.093 6.326 1.00 87.81 120 ARG A N 1
ATOM 939 C CA . ARG A 1 120 ? 15.416 -0.289 7.302 1.00 87.81 120 ARG A CA 1
ATOM 940 C C . ARG A 1 120 ? 15.802 0.864 8.225 1.00 87.81 120 ARG A C 1
ATOM 942 O O . ARG A 1 120 ? 15.872 0.655 9.434 1.00 87.81 120 ARG A O 1
ATOM 949 N N . LEU A 1 121 ? 16.000 2.057 7.667 1.00 89.31 121 LEU A N 1
ATOM 950 C CA . LEU A 1 121 ? 16.389 3.265 8.398 1.00 89.31 121 LEU A CA 1
ATOM 951 C C . LEU A 1 121 ? 15.233 3.879 9.191 1.00 89.31 121 LEU A C 1
ATOM 953 O O . LEU A 1 121 ? 15.471 4.607 10.148 1.00 89.31 121 LEU A O 1
ATOM 957 N N . SER A 1 122 ? 13.984 3.578 8.828 1.00 83.56 122 SER A N 1
ATOM 958 C CA . SER A 1 122 ? 12.810 4.092 9.530 1.00 83.56 122 SER A CA 1
ATOM 959 C C . SER A 1 122 ? 12.830 3.646 10.998 1.00 83.56 122 SER A C 1
ATOM 961 O O . SER A 1 122 ? 12.799 2.443 11.266 1.00 83.56 122 SER A O 1
ATOM 963 N N . PRO A 1 123 ? 12.821 4.561 11.975 1.00 85.12 123 PRO A N 1
ATOM 964 C CA . PRO A 1 123 ? 12.685 4.222 13.386 1.00 85.12 123 PRO A CA 1
ATOM 965 C C . PRO A 1 123 ? 11.386 3.452 13.668 1.00 85.12 123 PRO A C 1
ATOM 967 O O . PRO A 1 123 ? 10.367 3.650 13.000 1.00 85.12 123 PRO A O 1
ATOM 970 N N . GLY A 1 124 ? 11.394 2.594 14.693 1.00 81.75 124 GLY A N 1
ATOM 971 C CA . GLY A 1 124 ? 10.222 1.813 15.113 1.00 81.75 124 GLY A CA 1
ATOM 972 C C . GLY A 1 124 ? 8.925 2.631 15.257 1.00 81.75 124 GLY A C 1
ATOM 973 O O . GLY A 1 124 ? 7.893 2.181 14.750 1.00 81.75 124 GLY A O 1
ATOM 974 N N . PRO A 1 125 ? 8.953 3.837 15.862 1.00 80.94 125 PRO A N 1
ATOM 975 C CA . PRO A 1 125 ? 7.784 4.710 15.939 1.00 80.94 125 PRO A CA 1
ATOM 976 C C . PRO A 1 125 ? 7.220 5.100 14.571 1.00 80.94 125 PRO A C 1
ATOM 978 O O . PRO A 1 125 ? 6.014 4.997 14.380 1.00 80.94 125 PRO A O 1
ATOM 981 N N . LEU A 1 126 ? 8.065 5.462 13.596 1.00 82.19 126 LEU A N 1
ATOM 982 C CA . LEU A 1 126 ? 7.617 5.846 12.251 1.00 82.19 126 LEU A CA 1
ATOM 983 C C . LEU A 1 126 ? 6.987 4.673 11.491 1.00 82.19 126 LEU A C 1
ATOM 985 O O . LEU A 1 126 ? 5.979 4.857 10.816 1.00 82.19 126 LEU A O 1
ATOM 989 N N . ARG A 1 127 ? 7.514 3.452 11.653 1.00 81.62 127 ARG A N 1
ATOM 990 C CA . ARG A 1 127 ? 6.918 2.251 11.034 1.00 81.62 127 ARG A CA 1
ATOM 991 C C . ARG A 1 127 ? 5.542 1.919 11.609 1.00 81.62 127 ARG A C 1
ATOM 993 O O . ARG A 1 127 ? 4.653 1.489 10.881 1.00 81.62 127 ARG A O 1
ATOM 1000 N N . ARG A 1 128 ? 5.365 2.106 12.919 1.00 85.56 128 ARG A N 1
ATOM 1001 C CA . ARG A 1 128 ? 4.108 1.795 13.615 1.00 85.56 128 ARG A CA 1
ATOM 1002 C C . ARG A 1 128 ? 3.103 2.936 13.537 1.00 85.56 128 ARG A C 1
ATOM 1004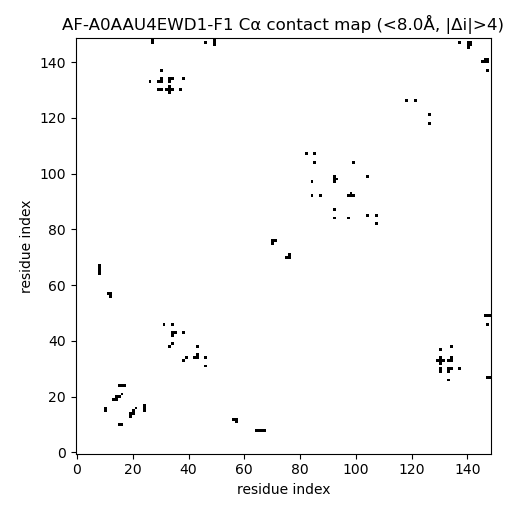 O O . ARG A 1 128 ? 1.911 2.672 13.630 1.00 85.56 128 ARG A O 1
ATOM 1011 N N . PHE A 1 129 ? 3.556 4.176 13.353 1.00 87.75 129 PHE A N 1
ATOM 1012 C CA . PHE A 1 129 ? 2.725 5.378 13.409 1.00 87.75 129 PHE A CA 1
ATOM 1013 C C . PHE A 1 129 ? 1.476 5.302 12.515 1.00 87.75 129 PHE A C 1
ATOM 1015 O O . PHE A 1 129 ? 0.387 5.497 13.055 1.00 87.75 129 PHE A O 1
ATOM 1022 N N . PRO A 1 130 ? 1.555 4.937 11.217 1.00 85.12 130 PRO A N 1
ATOM 1023 C CA . PRO A 1 130 ? 0.360 4.854 10.377 1.00 85.12 130 PRO A CA 1
ATOM 1024 C C . PRO A 1 130 ? -0.663 3.832 10.890 1.00 85.12 130 PRO A C 1
ATOM 1026 O O . PRO A 1 130 ? -1.862 4.114 10.933 1.00 85.12 130 PRO A O 1
ATOM 1029 N N . CYS A 1 131 ? -0.196 2.661 11.333 1.00 85.88 131 CYS A N 1
ATOM 1030 C CA . CYS A 1 131 ? -1.068 1.622 11.881 1.00 85.88 131 CYS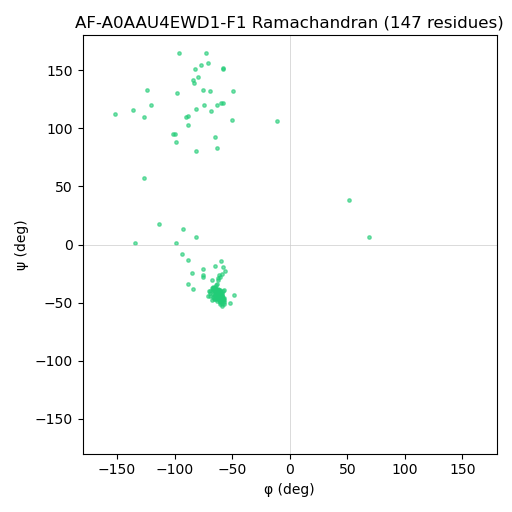 A CA 1
ATOM 1031 C C . CYS A 1 131 ? -1.648 2.036 13.238 1.00 85.88 131 CYS A C 1
ATOM 1033 O O . CYS A 1 131 ? -2.850 1.908 13.455 1.00 85.88 131 CYS A O 1
ATOM 1035 N N . ASN A 1 132 ? -0.826 2.602 14.124 1.00 88.81 132 ASN A N 1
ATOM 1036 C CA . ASN A 1 132 ? -1.243 3.107 15.430 1.00 88.81 132 ASN A CA 1
ATOM 1037 C C . ASN A 1 132 ? -2.295 4.213 15.298 1.00 88.81 132 ASN A C 1
ATOM 1039 O O . ASN A 1 132 ? -3.270 4.204 16.043 1.00 88.81 132 ASN A O 1
ATOM 1043 N N . LEU A 1 133 ? -2.139 5.125 14.334 1.00 90.38 133 LEU A N 1
ATOM 1044 C CA . LEU A 1 133 ? -3.114 6.175 14.046 1.00 90.38 133 LEU A CA 1
ATOM 1045 C C . LEU A 1 133 ? -4.456 5.583 13.588 1.00 90.38 133 LEU A C 1
ATOM 1047 O O . LEU A 1 133 ? -5.512 5.989 14.075 1.00 90.38 133 LEU A O 1
ATOM 1051 N N . CYS A 1 134 ? -4.423 4.587 12.698 1.00 90.81 134 CYS A N 1
ATOM 1052 C CA . CYS A 1 134 ? -5.632 3.896 12.244 1.00 90.81 134 CYS A CA 1
ATOM 1053 C C . CYS A 1 134 ? -6.317 3.116 13.379 1.00 90.81 134 CYS A C 1
ATOM 1055 O O . CYS A 1 134 ? -7.539 3.176 13.522 1.00 90.81 134 CYS A O 1
ATOM 1057 N N . LEU A 1 135 ? -5.544 2.414 14.214 1.00 91.12 135 LEU A N 1
ATOM 1058 C CA . LEU A 1 135 ? -6.063 1.697 15.382 1.00 91.12 135 LEU A CA 1
ATOM 1059 C C . LEU A 1 135 ? -6.623 2.661 16.431 1.00 91.12 135 LEU A C 1
ATOM 1061 O O . LEU A 1 135 ? -7.659 2.376 17.025 1.00 91.12 135 LEU A O 1
ATOM 1065 N N . TRP A 1 136 ? -5.994 3.819 16.635 1.00 92.06 136 TRP A N 1
ATOM 1066 C CA . TRP A 1 136 ? -6.514 4.866 17.509 1.00 92.06 136 TRP A CA 1
ATOM 1067 C C . TRP A 1 136 ? -7.870 5.393 17.017 1.00 92.06 136 TRP A C 1
ATOM 1069 O O . TRP A 1 136 ? -8.815 5.443 17.808 1.00 92.06 136 TRP A O 1
ATOM 1079 N N . ASP A 1 137 ? -8.016 5.702 15.719 1.00 92.50 137 ASP A N 1
ATOM 1080 C CA . ASP A 1 137 ? -9.314 6.125 15.162 1.00 92.50 137 ASP A CA 1
ATOM 1081 C C . ASP A 1 137 ? -10.377 5.028 15.323 1.00 92.50 137 ASP A C 1
ATOM 1083 O O . ASP A 1 137 ? -11.503 5.317 15.738 1.00 92.50 137 ASP A O 1
ATOM 1087 N N . LEU A 1 138 ? -10.019 3.764 15.063 1.00 90.81 138 LEU A N 1
ATOM 1088 C CA . LEU A 1 138 ? -10.917 2.625 15.254 1.00 90.81 138 LEU A CA 1
ATOM 1089 C C . LEU A 1 138 ? -11.366 2.499 16.713 1.00 90.81 138 LEU A C 1
ATOM 1091 O O . LEU A 1 138 ? -12.565 2.432 16.979 1.00 90.81 138 LEU A O 1
ATOM 1095 N N . ARG A 1 139 ? -10.429 2.502 17.665 1.00 93.38 139 ARG A N 1
ATOM 1096 C CA . ARG A 1 139 ? -10.725 2.397 19.103 1.00 93.38 139 ARG A CA 1
ATOM 1097 C C . ARG A 1 139 ? -11.625 3.535 19.563 1.00 93.38 139 ARG A C 1
ATOM 1099 O O . ARG A 1 139 ? -12.608 3.289 20.257 1.00 93.38 139 ARG A O 1
ATOM 1106 N N . ARG A 1 140 ? -11.349 4.766 19.126 1.00 92.50 140 ARG A N 1
ATOM 1107 C CA . ARG A 1 140 ? -12.193 5.936 19.404 1.00 92.50 140 ARG A CA 1
ATOM 1108 C C . ARG A 1 140 ? -13.622 5.744 18.883 1.00 92.50 140 ARG A C 1
ATOM 1110 O O . ARG A 1 140 ? -14.580 6.073 19.582 1.00 92.50 140 ARG A O 1
ATOM 1117 N N . ARG A 1 141 ? -13.791 5.186 17.679 1.00 90.38 141 ARG A N 1
ATOM 1118 C CA . ARG A 1 141 ? -15.115 4.884 17.102 1.00 90.38 141 ARG A CA 1
ATOM 1119 C C . ARG A 1 141 ? -15.852 3.808 17.887 1.00 90.38 141 ARG A C 1
ATOM 1121 O O . ARG A 1 141 ? -17.006 4.018 18.238 1.00 90.38 141 ARG A O 1
ATOM 1128 N N . LEU A 1 142 ? -15.178 2.710 18.219 1.00 88.75 142 LEU A N 1
ATOM 1129 C CA . LEU A 1 142 ? -15.778 1.623 18.992 1.00 88.75 142 LEU A CA 1
ATOM 1130 C C . LEU A 1 142 ? -16.211 2.091 20.389 1.00 88.75 142 LEU A C 1
ATOM 1132 O O . LEU A 1 142 ? -17.323 1.783 20.804 1.00 88.75 142 LEU A O 1
ATOM 1136 N N . ARG A 1 143 ? -15.395 2.911 21.073 1.00 89.88 143 ARG A N 1
ATOM 1137 C CA . ARG A 1 143 ? -15.753 3.505 22.379 1.00 89.88 143 ARG A CA 1
ATOM 1138 C C . ARG A 1 143 ? -16.970 4.426 22.312 1.00 89.88 143 ARG A C 1
ATOM 1140 O O . ARG A 1 143 ? -17.700 4.525 23.285 1.00 89.88 143 ARG A O 1
ATOM 1147 N N . THR A 1 144 ? -17.191 5.088 21.179 1.00 90.38 144 THR A N 1
ATOM 1148 C CA . THR A 1 144 ? -18.333 5.995 20.962 1.00 90.38 144 THR A CA 1
ATOM 1149 C C . THR A 1 144 ? -19.540 5.294 20.326 1.00 90.38 144 THR A C 1
ATOM 1151 O O . THR A 1 144 ? -20.442 5.959 19.825 1.00 90.38 144 THR A O 1
ATOM 1154 N N . GLY A 1 145 ? -19.554 3.953 20.284 1.00 85.00 145 GLY A N 1
ATOM 1155 C CA . GLY A 1 145 ? -20.634 3.159 19.684 1.00 85.00 145 GLY A CA 1
ATOM 1156 C C . GLY A 1 145 ? -20.729 3.266 18.156 1.00 85.00 145 GLY A C 1
ATOM 1157 O O . GLY A 1 145 ? -21.659 2.738 17.543 1.00 85.00 145 GLY A O 1
ATOM 1158 N N . ARG A 1 146 ? -19.770 3.935 17.504 1.00 81.12 146 ARG A N 1
ATOM 1159 C CA . ARG A 1 146 ? -19.740 4.102 16.049 1.00 81.12 146 ARG A CA 1
ATOM 1160 C C . ARG A 1 146 ? -19.206 2.847 15.372 1.00 81.12 146 ARG A C 1
ATOM 1162 O O . ARG A 1 146 ? -18.281 2.186 15.842 1.00 81.12 146 ARG A O 1
ATOM 1169 N N . ARG A 1 147 ? -19.769 2.544 14.203 1.00 77.75 147 ARG A N 1
ATOM 1170 C CA . ARG A 1 147 ? -19.340 1.409 13.378 1.00 77.75 147 ARG A CA 1
ATOM 1171 C C . ARG A 1 147 ? -17.954 1.670 12.751 1.00 77.75 147 ARG A C 1
ATOM 1173 O O . ARG A 1 147 ? -17.570 2.831 12.568 1.00 77.75 147 ARG A O 1
ATOM 1180 N N . PRO A 1 148 ? -17.207 0.610 12.381 1.00 71.75 148 PRO A N 1
ATOM 1181 C CA . PRO A 1 148 ? -15.897 0.757 11.737 1.00 71.75 148 PRO A CA 1
ATOM 1182 C C . PRO A 1 148 ? -15.951 1.476 10.369 1.00 71.75 148 PRO A C 1
ATOM 1184 O O . PRO A 1 148 ? -14.993 2.166 9.994 1.00 71.75 148 PRO A O 1
ATOM 1187 N N . PHE A 1 149 ? -17.086 1.359 9.664 1.00 69.75 149 PHE A N 1
ATOM 1188 C CA . PHE A 1 149 ? -17.352 1.885 8.317 1.00 69.75 149 PHE A CA 1
ATOM 1189 C C . PHE A 1 149 ? -18.313 3.069 8.336 1.00 69.75 149 PHE A C 1
ATOM 1191 O O . PHE A 1 149 ? -19.361 2.954 9.008 1.00 69.75 149 PHE A O 1
#

Solvent-accessible surface area (backbone atoms only — not comparable to full-atom values): 9128 Å² total; per-residue (Å²): 138,85,80,78,81,83,78,69,69,78,62,91,51,62,92,72,32,54,90,79,33,46,71,62,45,53,51,49,54,53,31,51,52,23,32,72,77,73,43,52,72,70,53,38,51,54,47,48,56,46,50,52,61,57,52,75,71,68,74,86,62,100,79,72,72,89,73,82,82,93,56,90,47,72,68,62,40,53,52,49,51,51,55,57,52,69,72,47,57,71,67,60,31,58,76,68,69,51,90,78,49,74,67,55,50,53,52,48,53,50,48,53,50,50,54,50,48,51,63,68,69,48,52,72,65,69,70,42,42,66,36,52,53,34,49,49,55,46,51,56,29,54,76,69,74,42,66,86,118